Protein AF-A0A2V2Z498-F1 (afdb_monomer)

Sequence (165 aa):
MQRAGYSRRTFANHFSCKEEAVAAAAVIFKGAPEEEELVAELSGTASMVDILHQLMRMQFTIEQIKTMRKLVRLSKQSPTLEPYILTIFHQFQKKAQYILNRCSRGRHSEMYTHLLAGAMYGAALPLLDSELNVQFPGDPDEGAPGVITFDQYLKDMFRYLSKGF

Radius of gyration: 17.74 Å; Cα contacts (8 Å, |Δi|>4): 116; chains: 1; bounding box: 46×32×46 Å

Structure (mmCIF, N/CA/C/O backbone):
data_AF-A0A2V2Z498-F1
#
_entry.id   AF-A0A2V2Z498-F1
#
loop_
_atom_site.group_PDB
_atom_site.id
_atom_site.type_symbol
_atom_site.label_atom_id
_atom_site.label_alt_id
_atom_site.label_comp_id
_atom_site.label_asym_id
_atom_site.label_entity_id
_atom_site.label_seq_id
_atom_site.pdbx_PDB_ins_code
_atom_site.Cartn_x
_atom_site.Cartn_y
_atom_site.Cartn_z
_atom_site.occupancy
_atom_site.B_iso_or_equiv
_atom_site.auth_seq_id
_atom_site.auth_comp_id
_atom_site.auth_asym_id
_atom_site.auth_atom_id
_atom_site.pdbx_PDB_model_num
ATOM 1 N N . MET A 1 1 ? -21.012 12.470 15.985 1.00 52.41 1 MET A N 1
ATOM 2 C CA . MET A 1 1 ? -21.348 13.254 14.772 1.00 52.41 1 MET A CA 1
ATOM 3 C C . MET A 1 1 ? -21.147 14.763 14.919 1.00 52.41 1 MET A C 1
ATOM 5 O O . MET A 1 1 ? -20.946 15.403 13.902 1.00 52.41 1 MET A O 1
ATOM 9 N N . GLN A 1 2 ? -21.096 15.337 16.131 1.00 50.84 2 GLN A N 1
ATOM 10 C CA . GLN A 1 2 ? -20.854 16.783 16.302 1.00 50.84 2 GLN A CA 1
ATOM 11 C C . GLN A 1 2 ? -19.516 17.290 15.730 1.00 50.84 2 GLN A C 1
ATOM 13 O O . GLN A 1 2 ? -19.449 18.431 15.301 1.00 50.84 2 GLN A O 1
ATOM 18 N N . ARG A 1 3 ? -18.472 16.451 15.641 1.00 62.12 3 ARG A N 1
ATOM 19 C CA . ARG A 1 3 ? -17.164 16.856 15.090 1.00 62.12 3 ARG A CA 1
ATOM 20 C C . ARG A 1 3 ? -17.143 17.127 13.580 1.00 62.12 3 ARG A C 1
ATOM 22 O O . ARG A 1 3 ? -16.289 17.879 13.140 1.00 62.12 3 ARG A O 1
ATOM 29 N N . ALA A 1 4 ? -18.036 16.512 12.804 1.00 66.69 4 ALA A N 1
ATOM 30 C CA . ALA A 1 4 ? -18.048 16.656 11.345 1.00 66.69 4 ALA A CA 1
ATOM 31 C C . ALA A 1 4 ? -19.081 17.683 10.845 1.00 66.69 4 ALA A C 1
ATOM 33 O O . ALA A 1 4 ? -19.093 17.985 9.663 1.00 66.69 4 ALA A O 1
ATOM 34 N N . GLY A 1 5 ? -19.964 18.197 11.711 1.00 76.06 5 GLY A N 1
ATOM 35 C CA . GLY A 1 5 ? -20.963 19.214 11.346 1.00 76.06 5 GLY A CA 1
ATOM 36 C C . GLY A 1 5 ? -22.135 18.737 10.471 1.00 76.06 5 GLY A C 1
ATOM 37 O O . GLY A 1 5 ? -23.043 19.520 10.216 1.00 76.06 5 GLY A O 1
ATOM 38 N N . TYR A 1 6 ? -22.166 17.469 10.045 1.00 78.81 6 TYR A N 1
ATOM 39 C CA . TYR A 1 6 ? -23.215 16.930 9.168 1.00 78.81 6 TYR A CA 1
ATOM 40 C C . TYR A 1 6 ? -24.239 16.046 9.896 1.00 78.81 6 TYR A C 1
ATOM 42 O O . TYR A 1 6 ? -23.976 15.473 10.959 1.00 78.81 6 TYR A O 1
ATOM 50 N N . SER A 1 7 ? -25.427 15.919 9.295 1.00 83.94 7 SER A N 1
ATOM 51 C CA . SER A 1 7 ? -26.527 15.099 9.815 1.00 83.94 7 SER A CA 1
ATOM 52 C C . SER A 1 7 ? -26.260 13.591 9.673 1.00 83.94 7 SER A C 1
ATOM 54 O O . SER A 1 7 ? -25.510 13.158 8.795 1.00 83.94 7 SER A O 1
ATOM 56 N N . ARG A 1 8 ? -26.953 12.764 10.475 1.00 80.31 8 ARG A N 1
ATOM 57 C CA . ARG A 1 8 ? -26.935 11.292 10.318 1.00 80.31 8 ARG A CA 1
ATOM 58 C C . ARG A 1 8 ? -27.359 10.851 8.915 1.00 80.31 8 ARG A C 1
ATOM 60 O O . ARG A 1 8 ? -26.796 9.901 8.386 1.00 80.31 8 ARG A O 1
ATOM 67 N N . ARG A 1 9 ? -28.319 11.562 8.312 1.00 85.38 9 ARG A N 1
ATOM 68 C CA . ARG A 1 9 ? -28.806 11.294 6.954 1.00 85.38 9 ARG A CA 1
ATOM 69 C C . ARG A 1 9 ? -27.724 11.557 5.910 1.00 85.38 9 ARG A C 1
ATOM 71 O O . ARG A 1 9 ? -27.547 10.750 5.014 1.00 85.38 9 ARG A O 1
ATOM 78 N N . THR A 1 10 ? -26.968 12.642 6.062 1.00 84.94 10 THR A N 1
ATOM 79 C CA . THR A 1 10 ? -25.837 12.950 5.178 1.00 84.94 10 THR A CA 1
ATOM 80 C C . THR A 1 10 ? -24.791 11.841 5.236 1.00 84.94 10 THR A C 1
ATOM 82 O O . THR A 1 10 ? -24.368 11.363 4.196 1.00 84.94 10 THR A O 1
ATOM 85 N N . PHE A 1 11 ? -24.430 11.366 6.432 1.00 86.12 11 PHE A N 1
ATOM 86 C CA . PHE A 1 11 ? -23.502 10.240 6.576 1.00 86.12 11 PHE A CA 1
ATOM 87 C C . PHE A 1 11 ? -24.011 8.971 5.871 1.00 86.12 11 PHE A C 1
ATOM 89 O O . PHE A 1 11 ? -23.275 8.377 5.092 1.00 86.12 11 PHE A O 1
ATOM 96 N N . ALA A 1 12 ? -25.277 8.601 6.090 1.00 85.75 12 ALA A N 1
ATOM 97 C CA . ALA A 1 12 ? -25.883 7.409 5.490 1.00 85.75 12 ALA A CA 1
ATOM 98 C C . ALA A 1 12 ? -26.058 7.495 3.960 1.00 85.75 12 ALA A C 1
ATOM 100 O O . ALA A 1 12 ? -26.171 6.469 3.302 1.00 85.75 12 ALA A O 1
ATOM 101 N N . ASN A 1 13 ? -26.066 8.702 3.385 1.00 88.69 13 ASN A N 1
ATOM 102 C CA . ASN A 1 13 ? -26.057 8.885 1.931 1.00 88.69 13 ASN A CA 1
ATOM 103 C C . ASN A 1 13 ? -24.678 8.609 1.307 1.00 88.69 13 ASN A C 1
ATOM 105 O O . ASN A 1 13 ? -24.604 8.366 0.107 1.00 88.69 13 ASN A O 1
ATOM 109 N N . HIS A 1 14 ? -23.599 8.707 2.091 1.00 84.38 14 HIS A N 1
ATOM 110 C CA . HIS A 1 14 ? -22.226 8.500 1.619 1.00 84.38 14 HIS A CA 1
ATOM 111 C C . HIS A 1 14 ? -21.666 7.129 1.993 1.00 84.38 14 HIS A C 1
ATOM 113 O O . HIS A 1 14 ? -20.821 6.616 1.270 1.00 84.38 14 HIS A O 1
ATOM 119 N N . PHE A 1 15 ? -22.116 6.552 3.108 1.00 87.88 15 PHE A N 1
ATOM 120 C CA . PHE A 1 15 ? -21.627 5.277 3.616 1.00 87.88 15 PHE A CA 1
ATOM 121 C C . PHE A 1 15 ? -22.790 4.394 4.050 1.00 87.88 15 PHE A C 1
ATOM 123 O O . PHE A 1 15 ? -23.645 4.805 4.838 1.00 87.88 15 PHE A O 1
ATOM 130 N N . SER A 1 16 ? -22.771 3.154 3.581 1.00 86.44 16 SER A N 1
ATOM 131 C CA . SER A 1 16 ? -23.765 2.126 3.888 1.00 86.44 16 SER A CA 1
ATOM 132 C C . SER A 1 16 ? -23.640 1.641 5.333 1.00 86.44 16 SER A C 1
ATOM 134 O O . SER A 1 16 ? -24.627 1.251 5.956 1.00 86.44 16 SER A O 1
ATOM 136 N N . CYS A 1 17 ? -22.427 1.673 5.891 1.00 88.25 17 CYS A N 1
ATOM 137 C CA . CYS A 1 17 ? -22.146 1.283 7.269 1.00 88.25 17 CYS A CA 1
ATOM 138 C C . CYS A 1 17 ? -20.936 2.034 7.852 1.00 88.25 17 CYS A C 1
ATOM 140 O O . CYS A 1 17 ? -20.241 2.796 7.175 1.00 88.25 17 CYS A O 1
ATOM 142 N N . LYS A 1 18 ? -20.680 1.829 9.149 1.00 87.69 18 LYS A N 1
ATOM 143 C CA . LYS A 1 18 ? -19.538 2.446 9.842 1.00 87.69 18 LYS A CA 1
ATOM 144 C C . LYS A 1 18 ? -18.206 1.847 9.382 1.00 87.69 18 LYS A C 1
ATOM 146 O O . LYS A 1 18 ? -17.217 2.567 9.345 1.00 87.69 18 LYS A O 1
ATOM 151 N N . GLU A 1 19 ? -18.184 0.562 9.037 1.00 89.44 19 GLU A N 1
ATOM 152 C CA . GLU A 1 19 ? -17.000 -0.159 8.571 1.00 89.44 19 GLU A CA 1
ATOM 153 C C . GLU A 1 19 ? -16.502 0.432 7.250 1.00 89.44 19 GLU A C 1
ATOM 155 O O . GLU A 1 19 ? -15.320 0.747 7.128 1.00 89.44 19 GLU A O 1
ATOM 160 N N . GLU A 1 20 ? -17.419 0.699 6.318 1.00 87.25 20 GLU A N 1
ATOM 161 C CA . GLU A 1 20 ? -17.129 1.375 5.054 1.00 87.25 20 GLU A CA 1
ATOM 162 C C . GLU A 1 20 ? -16.546 2.772 5.284 1.00 87.25 20 GLU A C 1
ATOM 164 O O . GLU A 1 20 ? -15.533 3.125 4.688 1.00 87.25 20 GLU A O 1
ATOM 169 N N . ALA A 1 21 ? -17.126 3.551 6.201 1.00 87.50 21 ALA A N 1
ATOM 170 C CA . ALA A 1 21 ? -16.622 4.886 6.519 1.00 87.50 21 ALA A CA 1
ATOM 171 C C . ALA A 1 21 ? -15.224 4.860 7.159 1.00 87.50 21 ALA A C 1
ATOM 173 O O . ALA A 1 21 ? -14.381 5.701 6.847 1.00 87.50 21 ALA A O 1
ATOM 174 N N . VAL A 1 22 ? -14.969 3.900 8.055 1.00 86.50 22 VAL A N 1
ATOM 175 C CA . VAL A 1 22 ? -13.658 3.707 8.696 1.00 86.50 22 VAL A CA 1
ATOM 176 C C . VAL A 1 22 ? -12.608 3.313 7.660 1.00 86.50 22 VAL A C 1
ATOM 178 O O . VAL A 1 22 ? -11.512 3.871 7.656 1.00 86.50 22 VAL A O 1
ATOM 181 N N . ALA A 1 23 ? -12.954 2.394 6.762 1.00 84.19 23 ALA A N 1
ATOM 182 C CA . ALA A 1 23 ? -12.083 1.952 5.686 1.00 84.19 23 ALA A CA 1
ATOM 183 C C . ALA A 1 23 ? -11.811 3.095 4.687 1.00 84.19 23 ALA A C 1
ATOM 185 O O . ALA A 1 23 ? -10.660 3.388 4.377 1.00 84.19 23 ALA A O 1
ATOM 186 N N . ALA A 1 24 ? -12.842 3.822 4.253 1.00 81.44 24 ALA A N 1
ATOM 187 C CA . ALA A 1 24 ? -12.700 4.949 3.334 1.00 81.44 24 ALA A CA 1
ATOM 188 C C . ALA A 1 24 ? -11.828 6.072 3.914 1.00 81.44 24 ALA A C 1
ATOM 190 O O . ALA A 1 24 ? -10.998 6.640 3.205 1.00 81.44 24 ALA A O 1
ATOM 191 N N . ALA A 1 25 ? -11.946 6.357 5.215 1.00 76.69 25 ALA A N 1
ATOM 192 C CA . ALA A 1 25 ? -11.099 7.344 5.881 1.00 76.69 25 ALA A CA 1
ATOM 193 C C . ALA A 1 25 ? -9.602 7.008 5.777 1.00 76.69 25 ALA A C 1
ATOM 195 O O . ALA A 1 25 ? -8.791 7.925 5.754 1.00 76.69 25 ALA A O 1
ATOM 196 N N . ALA A 1 26 ? -9.235 5.729 5.664 1.00 70.06 26 ALA A N 1
ATOM 197 C CA . ALA A 1 26 ? -7.858 5.281 5.452 1.00 70.06 26 ALA A CA 1
ATOM 198 C C . ALA A 1 26 ? -7.286 5.677 4.091 1.00 70.06 26 ALA A C 1
AT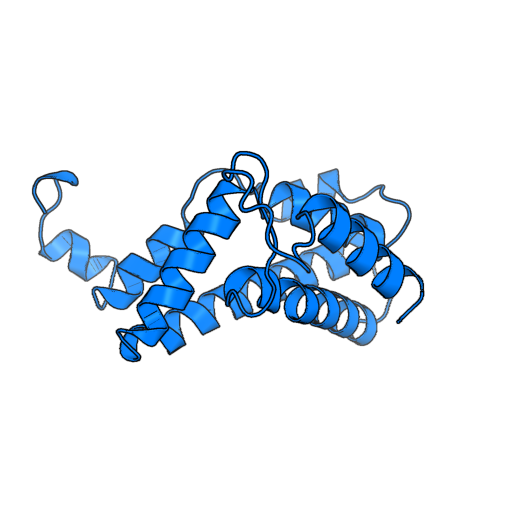OM 200 O O . ALA A 1 26 ? -6.099 5.967 3.971 1.00 70.06 26 ALA A O 1
ATOM 201 N N . VAL A 1 27 ? -8.141 5.641 3.068 1.00 68.00 27 VAL A N 1
ATOM 202 C CA . VAL A 1 27 ? -7.783 5.855 1.661 1.00 68.00 27 VAL A CA 1
ATOM 203 C C . VAL A 1 27 ? -7.823 7.336 1.306 1.00 68.00 27 VAL A C 1
ATOM 205 O O . VAL A 1 27 ? -7.014 7.809 0.517 1.00 68.00 27 VAL A O 1
ATOM 208 N N . ILE A 1 28 ? -8.738 8.087 1.924 1.00 60.22 28 ILE A N 1
ATOM 209 C CA . ILE A 1 28 ? -8.990 9.509 1.643 1.00 60.22 28 ILE A CA 1
ATOM 210 C C . ILE A 1 28 ? -7.883 10.429 2.209 1.00 60.22 28 ILE A C 1
ATOM 212 O O . ILE A 1 28 ? -7.923 11.646 2.014 1.00 60.22 28 ILE A O 1
ATOM 216 N N . PHE A 1 29 ? -6.843 9.901 2.869 1.00 51.06 29 PHE A N 1
ATOM 217 C CA . PHE A 1 29 ? -5.731 10.722 3.362 1.00 51.06 29 PHE A CA 1
ATOM 218 C C . PHE A 1 29 ? -4.875 11.310 2.221 1.00 51.06 29 PHE A C 1
ATOM 220 O O . PHE A 1 29 ? -3.914 10.710 1.748 1.00 51.06 29 PHE A O 1
ATOM 227 N N . LYS A 1 30 ? -5.299 12.521 1.823 1.00 43.06 30 LYS A N 1
ATOM 228 C CA . LYS A 1 30 ? -4.642 13.628 1.109 1.00 43.06 30 LYS A CA 1
ATOM 229 C C . LYS A 1 30 ? -3.259 13.341 0.515 1.00 43.06 30 LYS A C 1
ATOM 231 O O . LYS A 1 30 ? -2.277 13.263 1.246 1.00 43.06 30 LYS A O 1
ATOM 236 N N . GLY A 1 31 ? -3.184 13.412 -0.815 1.00 50.81 31 GLY A N 1
ATOM 237 C CA . GLY A 1 31 ? -1.958 13.814 -1.513 1.00 50.81 31 GLY A CA 1
ATOM 238 C C . GLY A 1 31 ? -1.466 12.879 -2.608 1.00 50.81 31 GLY A C 1
ATOM 239 O O . GLY A 1 31 ? -0.472 13.210 -3.239 1.00 50.81 31 GLY A O 1
ATOM 240 N N . ALA A 1 32 ? -2.125 11.743 -2.857 1.00 57.31 32 ALA A N 1
ATOM 241 C CA . ALA A 1 32 ? -1.778 10.938 -4.023 1.00 57.31 32 ALA A CA 1
ATOM 242 C C . ALA A 1 32 ? -2.170 11.721 -5.294 1.00 57.31 32 ALA A C 1
ATOM 244 O O . ALA A 1 32 ? -3.353 12.054 -5.419 1.00 57.31 32 ALA A O 1
ATOM 245 N N . PRO A 1 33 ? -1.224 12.009 -6.206 1.00 63.81 33 PRO A N 1
ATOM 246 C CA . PRO A 1 33 ? -1.532 12.662 -7.471 1.00 63.81 33 PRO A CA 1
ATOM 247 C C . PRO A 1 33 ? -2.554 11.841 -8.266 1.00 63.81 33 PRO A C 1
ATOM 249 O O . PRO A 1 33 ? -2.717 10.624 -8.049 1.00 63.81 33 PRO A O 1
ATOM 252 N N . GLU A 1 34 ? -3.257 12.509 -9.179 1.00 77.88 34 GLU A N 1
ATOM 253 C CA . GLU A 1 34 ? -4.130 11.823 -10.132 1.00 77.88 34 GLU A CA 1
ATOM 254 C C . GLU A 1 34 ? -3.321 10.798 -10.943 1.00 77.88 34 GLU A C 1
A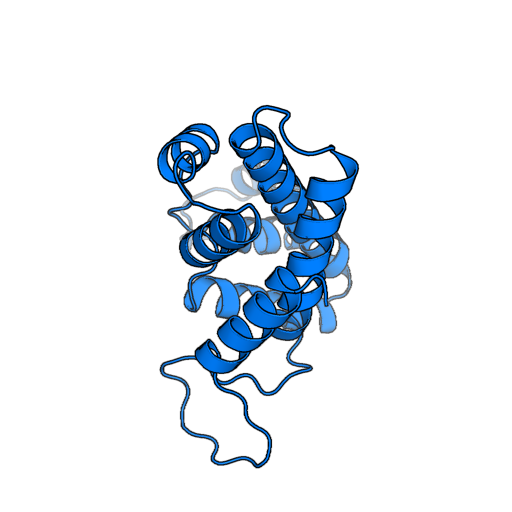TOM 256 O O . GLU A 1 34 ? -2.094 10.876 -11.052 1.00 77.88 34 GLU A O 1
ATOM 261 N N . GLU A 1 35 ? -3.989 9.775 -11.475 1.00 77.38 35 GLU A N 1
ATOM 262 C CA . GLU A 1 35 ? -3.303 8.676 -12.163 1.00 77.38 35 GLU A CA 1
ATOM 263 C C . GLU A 1 35 ? -2.488 9.169 -13.360 1.00 77.38 35 GLU A C 1
ATOM 265 O O . GLU A 1 35 ? -1.369 8.712 -13.583 1.00 77.38 35 GLU A O 1
ATOM 270 N N . GLU A 1 36 ? -3.014 10.142 -14.094 1.00 81.19 36 GLU A N 1
ATOM 271 C CA . GLU A 1 36 ? -2.353 10.785 -15.222 1.00 81.19 36 GLU A CA 1
ATOM 272 C C . GLU A 1 36 ? -1.111 11.582 -14.800 1.00 81.19 36 GLU A C 1
ATOM 274 O O . GLU A 1 36 ? -0.096 11.533 -15.497 1.00 81.19 36 GLU A O 1
ATOM 279 N N . GLU A 1 37 ? -1.164 12.268 -13.656 1.00 83.31 37 GLU A N 1
ATOM 280 C CA . GLU A 1 37 ? -0.031 13.015 -13.096 1.00 83.31 37 GLU A CA 1
ATOM 281 C C . GLU A 1 37 ? 1.080 12.056 -12.649 1.00 83.31 37 GLU A C 1
ATOM 283 O O . GLU A 1 37 ? 2.239 12.232 -13.024 1.00 83.31 37 GLU A O 1
ATOM 288 N N . LEU A 1 38 ? 0.710 10.963 -11.971 1.00 82.56 38 LEU A N 1
ATOM 289 C CA . LEU A 1 38 ? 1.632 9.882 -11.616 1.00 82.56 38 LEU A CA 1
ATOM 290 C C . LEU A 1 38 ? 2.289 9.269 -12.855 1.00 82.56 38 LEU A C 1
ATOM 292 O O . LEU A 1 38 ? 3.499 9.059 -12.883 1.00 82.56 38 LEU A O 1
ATOM 296 N N . VAL A 1 39 ? 1.510 8.982 -13.900 1.00 84.56 39 VAL A N 1
ATOM 297 C CA . VAL A 1 39 ? 2.055 8.434 -15.147 1.00 84.56 39 VAL A CA 1
ATOM 298 C C . VAL A 1 39 ? 3.012 9.424 -15.801 1.00 84.56 39 VAL A C 1
ATOM 300 O O . VAL A 1 39 ? 4.037 8.989 -16.322 1.00 84.56 39 VAL A O 1
ATOM 303 N N . ALA A 1 40 ? 2.714 10.724 -15.790 1.00 85.62 40 ALA A N 1
ATOM 304 C CA . ALA A 1 40 ? 3.593 11.745 -16.350 1.00 85.62 40 ALA A CA 1
ATOM 305 C C . ALA A 1 40 ? 4.923 11.839 -15.585 1.00 85.62 40 ALA A C 1
ATOM 307 O O . ALA A 1 40 ? 5.977 11.836 -16.218 1.00 85.62 40 ALA A O 1
ATOM 308 N N . GLU A 1 41 ? 4.880 11.844 -14.250 1.00 84.81 41 GLU A N 1
ATOM 309 C CA . GLU A 1 41 ? 6.068 11.923 -13.390 1.00 84.81 41 GLU A CA 1
ATOM 310 C C . GLU A 1 41 ? 6.956 10.674 -13.500 1.00 84.81 41 GLU A C 1
ATOM 312 O O . GLU A 1 41 ? 8.180 10.770 -13.568 1.00 84.81 41 GLU A O 1
ATOM 317 N N . LEU A 1 42 ? 6.342 9.491 -13.588 1.00 85.62 42 LEU A N 1
ATOM 318 C CA . LEU A 1 42 ? 7.044 8.204 -13.650 1.00 85.62 42 LEU A CA 1
ATOM 319 C C . LEU A 1 42 ? 7.474 7.822 -15.078 1.00 85.62 42 LEU A C 1
ATOM 321 O O . LEU A 1 42 ? 8.278 6.906 -15.278 1.00 85.62 42 LEU A O 1
ATOM 325 N N . SER A 1 43 ? 6.945 8.505 -16.101 1.00 77.00 43 SER A N 1
ATOM 326 C CA . SER A 1 43 ? 7.317 8.309 -17.507 1.00 77.00 43 SER A CA 1
ATOM 327 C C . SER A 1 43 ? 8.704 8.892 -17.792 1.00 77.00 43 SER A C 1
ATOM 329 O O . SER A 1 43 ? 8.850 9.936 -18.417 1.00 77.00 43 SER A O 1
ATOM 331 N N . GLY A 1 44 ? 9.741 8.184 -17.363 1.00 73.75 44 GLY A N 1
ATOM 332 C CA . GLY A 1 44 ? 11.141 8.585 -17.525 1.00 73.75 44 GLY A CA 1
ATOM 333 C C . GLY A 1 44 ? 12.106 7.727 -16.710 1.00 73.75 44 GLY A C 1
ATOM 334 O O . GLY A 1 44 ? 13.309 7.732 -16.965 1.00 73.75 44 GLY A O 1
ATOM 335 N N . THR A 1 45 ? 11.582 6.951 -15.765 1.00 77.12 45 THR A N 1
ATOM 336 C CA . THR A 1 45 ? 12.360 6.065 -14.905 1.00 77.12 45 THR A CA 1
ATOM 337 C C . THR A 1 45 ? 12.871 4.833 -15.672 1.00 77.12 45 THR A C 1
ATOM 339 O O . THR A 1 45 ? 12.206 4.318 -16.575 1.00 77.12 45 THR A O 1
ATOM 342 N N . ALA A 1 46 ? 14.081 4.371 -15.337 1.00 76.06 46 ALA A N 1
ATOM 343 C CA . ALA A 1 46 ? 14.845 3.418 -16.145 1.00 76.06 46 ALA A CA 1
ATOM 344 C C . ALA A 1 46 ? 14.259 1.989 -16.191 1.00 76.06 46 ALA A C 1
ATOM 346 O O . ALA A 1 46 ? 14.385 1.326 -17.222 1.00 76.06 46 ALA A O 1
ATOM 347 N N . SER A 1 47 ? 13.593 1.512 -15.129 1.00 88.38 47 SER A N 1
ATOM 348 C CA . SER A 1 47 ? 12.981 0.171 -15.080 1.00 88.38 47 SER A CA 1
ATOM 349 C C . SER A 1 47 ? 11.578 0.146 -14.452 1.00 88.38 47 SER A C 1
ATOM 351 O O . SER A 1 47 ? 11.190 1.042 -13.705 1.00 88.38 47 SER A O 1
ATOM 353 N N . MET A 1 48 ? 10.811 -0.921 -14.716 1.00 88.44 48 MET A N 1
ATOM 354 C CA . MET A 1 48 ? 9.488 -1.152 -14.103 1.00 88.44 48 MET A CA 1
ATOM 355 C C . MET A 1 48 ? 9.562 -1.288 -12.576 1.00 88.44 48 MET A C 1
ATOM 357 O O . MET A 1 48 ? 8.639 -0.895 -11.864 1.00 88.44 48 MET A O 1
ATOM 361 N N . VAL A 1 49 ? 10.683 -1.805 -12.070 1.00 89.25 49 VAL A N 1
ATOM 362 C CA . VAL A 1 49 ? 10.953 -1.915 -10.634 1.00 89.25 49 VAL A CA 1
ATOM 363 C C . VAL A 1 49 ? 11.211 -0.534 -10.031 1.00 89.25 49 VAL A C 1
ATOM 365 O O . VAL A 1 49 ? 10.698 -0.240 -8.953 1.00 89.25 49 VAL A O 1
ATOM 368 N N . ASP A 1 50 ? 11.920 0.343 -10.745 1.00 88.62 50 ASP A N 1
ATOM 369 C CA . ASP A 1 50 ? 12.137 1.722 -10.297 1.00 88.62 50 ASP A CA 1
ATOM 370 C C . ASP A 1 50 ? 10.832 2.528 -10.280 1.00 88.62 50 ASP A C 1
ATOM 372 O O . ASP A 1 50 ? 10.606 3.304 -9.351 1.00 88.62 50 ASP A O 1
ATOM 376 N N . ILE A 1 51 ? 9.946 2.309 -11.261 1.00 89.31 51 ILE A N 1
ATOM 377 C CA . ILE A 1 51 ? 8.601 2.907 -11.278 1.00 89.31 51 ILE A CA 1
ATOM 378 C C . ILE A 1 51 ? 7.820 2.478 -10.034 1.00 89.31 51 ILE A C 1
ATOM 380 O O . ILE A 1 51 ? 7.242 3.324 -9.359 1.00 89.31 51 ILE A O 1
ATOM 384 N N . LEU A 1 52 ? 7.832 1.186 -9.683 1.00 88.00 52 LEU A N 1
ATOM 385 C CA . LEU A 1 52 ? 7.191 0.710 -8.453 1.00 88.00 52 LEU A CA 1
ATOM 386 C C . LEU A 1 52 ? 7.818 1.294 -7.191 1.00 88.00 52 LEU A C 1
ATOM 388 O O . LEU A 1 52 ? 7.099 1.627 -6.251 1.00 88.00 52 LEU A O 1
ATOM 392 N N . HIS A 1 53 ? 9.142 1.417 -7.161 1.00 87.38 53 HIS A N 1
ATOM 393 C CA . HIS A 1 53 ? 9.847 1.992 -6.024 1.00 87.38 53 HIS A CA 1
ATOM 394 C C . HIS A 1 53 ? 9.438 3.447 -5.799 1.00 87.38 53 HIS A C 1
ATOM 396 O O . HIS A 1 53 ? 9.104 3.829 -4.677 1.00 87.38 53 HIS A O 1
ATOM 402 N N . GLN A 1 54 ? 9.398 4.245 -6.866 1.00 86.56 54 GLN A N 1
ATOM 403 C CA . GLN A 1 54 ? 8.922 5.624 -6.805 1.00 86.56 54 GLN A CA 1
ATOM 404 C C . GLN A 1 54 ? 7.437 5.694 -6.443 1.00 86.56 54 GLN A C 1
ATOM 406 O O . GLN A 1 54 ? 7.082 6.412 -5.511 1.00 86.56 54 GLN A O 1
ATOM 411 N N . LEU A 1 55 ? 6.586 4.887 -7.084 1.00 84.12 55 LEU A N 1
ATOM 412 C CA . LEU A 1 55 ? 5.153 4.839 -6.799 1.00 84.12 55 LEU A CA 1
ATOM 413 C C . LEU A 1 55 ? 4.880 4.535 -5.323 1.00 84.12 55 LEU A C 1
ATOM 415 O O . LEU A 1 55 ? 4.063 5.198 -4.687 1.00 84.12 55 LEU A O 1
ATOM 419 N N . MET A 1 56 ? 5.595 3.563 -4.761 1.00 82.62 56 MET A N 1
ATOM 420 C CA . MET A 1 56 ? 5.468 3.210 -3.356 1.00 82.62 56 MET A CA 1
ATOM 421 C C . MET A 1 56 ? 5.931 4.358 -2.450 1.00 82.62 56 MET A C 1
ATOM 423 O O . MET A 1 56 ? 5.238 4.681 -1.491 1.00 82.62 56 MET A O 1
ATOM 427 N N . ARG A 1 57 ? 7.045 5.032 -2.763 1.00 81.12 57 ARG A N 1
ATOM 428 C CA . ARG A 1 57 ? 7.501 6.202 -1.990 1.00 81.12 57 ARG A CA 1
ATOM 429 C C . ARG A 1 57 ? 6.510 7.368 -2.027 1.00 81.12 57 ARG A C 1
ATOM 431 O O . ARG A 1 57 ? 6.406 8.088 -1.040 1.00 81.12 57 ARG A O 1
ATOM 438 N N . MET A 1 58 ? 5.796 7.548 -3.137 1.00 78.44 58 MET A N 1
ATOM 439 C CA . MET A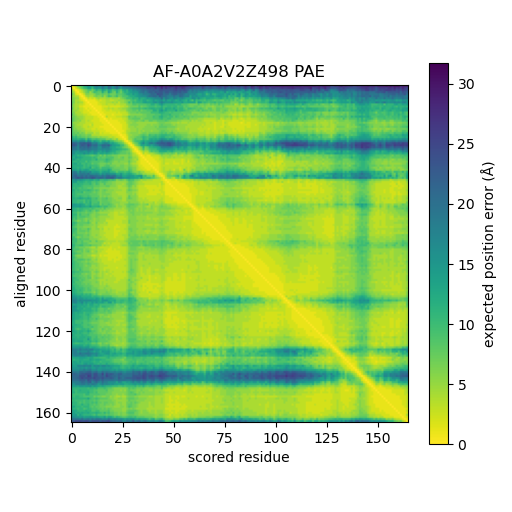 1 58 ? 4.784 8.597 -3.291 1.00 78.44 58 MET A CA 1
ATOM 440 C C . MET A 1 58 ? 3.468 8.255 -2.580 1.00 78.44 58 MET A C 1
ATOM 442 O O . MET A 1 58 ? 2.827 9.140 -2.023 1.00 78.44 58 MET A O 1
ATOM 446 N N . GLN A 1 59 ? 3.052 6.983 -2.599 1.00 74.50 59 GLN A N 1
ATOM 447 C CA . GLN A 1 59 ? 1.747 6.551 -2.075 1.00 74.50 59 GLN A CA 1
ATOM 448 C C . GLN A 1 59 ? 1.770 6.033 -0.633 1.00 74.50 59 GLN A C 1
ATOM 450 O O . GLN A 1 59 ? 0.716 5.978 -0.004 1.00 74.50 59 GLN A O 1
ATOM 455 N N . PHE A 1 60 ? 2.934 5.633 -0.117 1.00 76.81 60 PHE A N 1
ATOM 456 C CA . PHE A 1 60 ? 3.078 5.017 1.201 1.00 76.81 60 PHE A CA 1
ATOM 457 C C . PHE A 1 60 ? 4.075 5.786 2.065 1.00 76.81 60 PHE A C 1
ATOM 459 O O . PHE A 1 60 ? 5.179 5.333 2.366 1.00 76.81 60 PHE A O 1
ATOM 466 N N . THR A 1 61 ? 3.652 6.964 2.514 1.00 80.50 61 THR A N 1
ATOM 467 C CA . THR A 1 61 ? 4.313 7.662 3.619 1.00 80.50 61 THR A CA 1
ATOM 468 C C . THR A 1 61 ? 4.245 6.823 4.899 1.00 80.50 61 THR A C 1
ATOM 470 O O . THR A 1 61 ? 3.340 6.006 5.091 1.00 80.50 61 THR A O 1
ATOM 473 N N . ILE A 1 62 ? 5.176 7.062 5.824 1.00 81.31 62 ILE A N 1
ATOM 474 C CA . ILE A 1 62 ? 5.218 6.372 7.124 1.00 81.31 62 ILE A CA 1
ATOM 475 C C . ILE A 1 62 ? 3.875 6.493 7.864 1.00 81.31 62 ILE A C 1
ATOM 477 O O . ILE A 1 62 ? 3.382 5.508 8.410 1.00 81.31 62 ILE A O 1
ATOM 481 N N . GLU A 1 63 ? 3.237 7.666 7.830 1.00 81.00 63 GLU A N 1
ATOM 482 C CA . GLU A 1 63 ? 1.940 7.894 8.481 1.00 81.00 63 GLU A CA 1
ATOM 483 C C . GLU A 1 63 ? 0.794 7.107 7.830 1.00 81.00 63 GLU A C 1
ATOM 485 O O . GLU A 1 63 ? -0.076 6.577 8.531 1.00 81.00 63 GLU A O 1
ATOM 490 N N . GLN A 1 64 ? 0.806 6.967 6.501 1.00 80.56 64 GLN A N 1
ATOM 491 C CA . GLN A 1 64 ? -0.159 6.126 5.786 1.00 80.56 64 GLN A CA 1
ATOM 492 C C . GLN A 1 64 ? 0.027 4.650 6.152 1.00 80.56 64 GLN A C 1
ATOM 494 O O . GLN A 1 64 ? -0.951 3.973 6.469 1.00 80.56 64 GLN A O 1
ATOM 499 N N . ILE A 1 65 ? 1.272 4.166 6.208 1.00 82.56 65 ILE A N 1
ATOM 500 C CA . ILE A 1 65 ? 1.572 2.787 6.617 1.00 82.56 65 ILE A CA 1
ATOM 501 C C . ILE A 1 65 ? 1.131 2.543 8.067 1.00 82.56 65 ILE A C 1
ATOM 503 O O . ILE A 1 65 ? 0.443 1.561 8.349 1.00 82.56 65 ILE A O 1
ATOM 507 N N . LYS A 1 66 ? 1.441 3.461 8.992 1.00 82.69 66 LYS A N 1
ATOM 508 C CA . LYS A 1 66 ? 1.003 3.387 10.399 1.00 82.69 66 LYS A CA 1
ATOM 509 C C . LYS A 1 66 ? -0.522 3.385 10.532 1.00 82.69 66 LYS A C 1
ATOM 511 O O . LYS A 1 66 ? -1.067 2.676 11.380 1.00 82.69 66 LYS A O 1
ATOM 516 N N . THR A 1 67 ? -1.225 4.154 9.705 1.00 84.44 67 THR A N 1
ATOM 517 C CA . THR A 1 67 ? -2.695 4.176 9.678 1.00 84.44 67 THR A CA 1
ATOM 518 C C . THR A 1 67 ? -3.260 2.858 9.156 1.00 84.44 67 THR A C 1
ATOM 520 O O . THR A 1 67 ? -4.159 2.289 9.777 1.00 84.44 67 THR A O 1
ATOM 523 N N . MET A 1 68 ? -2.685 2.318 8.082 1.00 85.12 68 MET A N 1
ATOM 524 C CA . MET A 1 68 ? -3.087 1.032 7.519 1.00 85.12 68 MET A CA 1
ATOM 525 C C . MET A 1 68 ? -2.851 -0.122 8.506 1.00 85.12 68 MET A C 1
ATOM 527 O O . MET A 1 68 ? -3.749 -0.932 8.718 1.00 85.12 68 MET A O 1
ATOM 531 N N . ARG A 1 69 ? -1.715 -0.131 9.221 1.00 86.12 69 ARG A N 1
ATOM 532 C CA . ARG A 1 69 ? -1.451 -1.066 10.334 1.00 86.12 69 ARG A CA 1
ATOM 533 C C . ARG A 1 69 ? -2.547 -1.039 11.396 1.00 86.12 69 ARG A C 1
ATOM 535 O O . ARG A 1 69 ? -3.016 -2.082 11.844 1.00 86.12 69 ARG A O 1
ATOM 542 N N . LYS A 1 70 ? -2.972 0.159 11.816 1.00 86.06 70 LYS A N 1
ATOM 543 C CA . LYS A 1 70 ? -4.045 0.310 12.814 1.00 86.06 70 LYS A CA 1
ATOM 544 C C . LYS A 1 70 ? -5.358 -0.292 12.320 1.00 86.06 70 LYS A C 1
ATOM 546 O O . LYS A 1 70 ? -6.075 -0.886 13.119 1.00 86.06 70 LYS A O 1
ATOM 551 N N . LEU A 1 71 ? -5.659 -0.164 11.030 1.00 87.25 71 LEU A N 1
ATOM 552 C CA . LEU A 1 71 ? -6.874 -0.720 10.435 1.00 87.25 71 LEU A CA 1
ATOM 553 C C . LEU A 1 71 ? -6.820 -2.235 10.316 1.00 87.25 71 LEU A C 1
ATOM 555 O O . LEU A 1 71 ? -7.781 -2.886 10.708 1.00 87.25 71 LEU A O 1
ATOM 559 N N . VAL A 1 72 ? -5.696 -2.792 9.864 1.00 87.81 72 VAL A N 1
ATOM 560 C CA . VAL A 1 72 ? -5.483 -4.247 9.834 1.00 87.81 72 VAL A CA 1
ATOM 561 C C . VAL A 1 72 ? -5.582 -4.830 11.248 1.00 87.81 72 VAL A C 1
ATOM 563 O O . VAL A 1 72 ? -6.269 -5.819 11.487 1.00 87.81 72 VAL A O 1
ATOM 566 N N . ARG A 1 73 ? -4.998 -4.162 12.249 1.00 88.25 73 ARG A N 1
ATOM 567 C CA . ARG A 1 73 ? -5.175 -4.558 13.652 1.00 88.25 73 ARG A CA 1
ATOM 568 C C . ARG A 1 73 ? -6.635 -4.458 14.110 1.00 88.25 73 ARG A C 1
ATOM 570 O O . ARG A 1 73 ? -7.086 -5.296 14.888 1.00 88.25 73 ARG A O 1
ATOM 577 N N . LEU A 1 74 ? -7.371 -3.444 13.657 1.00 89.25 74 LEU A N 1
ATOM 578 C CA . LEU A 1 74 ? -8.784 -3.271 13.989 1.00 89.25 74 LEU A CA 1
ATOM 579 C C . LEU A 1 74 ? -9.661 -4.350 13.340 1.00 89.25 74 LEU A C 1
ATOM 581 O O . LEU A 1 74 ? -10.591 -4.818 13.991 1.00 89.25 74 LEU A O 1
ATOM 585 N N . SER A 1 75 ? -9.367 -4.797 12.114 1.00 90.06 75 SER A N 1
ATOM 586 C CA . SER A 1 75 ? -10.126 -5.890 11.490 1.00 90.06 75 SER A CA 1
ATOM 587 C C . SER A 1 75 ? -9.922 -7.222 12.199 1.00 90.06 75 SER A C 1
ATOM 589 O O . SER A 1 75 ? -10.878 -7.980 12.314 1.00 90.06 75 SER A O 1
ATOM 591 N N . LYS A 1 76 ? -8.744 -7.467 12.792 1.00 87.94 76 LYS A N 1
ATOM 592 C CA . LYS A 1 76 ? -8.537 -8.624 13.684 1.00 87.94 76 LYS A CA 1
ATOM 593 C C . LYS A 1 76 ? -9.464 -8.601 14.908 1.00 87.94 76 LYS A C 1
ATOM 595 O O . LYS A 1 76 ? -9.811 -9.652 15.434 1.00 87.94 76 LYS A O 1
ATOM 600 N N . GLN A 1 77 ? -9.873 -7.416 15.368 1.00 90.31 77 GLN A N 1
ATOM 601 C CA . GLN A 1 77 ? -10.809 -7.247 16.491 1.00 90.31 77 GLN A CA 1
ATOM 602 C C . GLN A 1 77 ? -12.277 -7.182 16.043 1.00 90.31 77 GLN A C 1
ATOM 604 O O . GLN A 1 77 ? -13.173 -7.511 16.817 1.00 90.31 77 GLN A O 1
ATOM 609 N N . SER A 1 78 ? -12.528 -6.751 14.807 1.00 90.88 78 SER A N 1
ATOM 610 C CA . SER A 1 78 ? -13.853 -6.637 14.201 1.00 90.88 78 SER A CA 1
ATOM 611 C C . SER A 1 78 ? -13.818 -7.233 12.790 1.00 90.88 78 SER A C 1
ATOM 613 O O . SER A 1 78 ? -13.638 -6.480 11.828 1.00 90.88 78 SER A O 1
ATOM 615 N N . PRO A 1 79 ? -14.025 -8.557 12.638 1.00 89.81 79 PRO A N 1
ATOM 616 C CA . PRO A 1 79 ? -13.908 -9.251 11.348 1.00 89.81 79 PRO A CA 1
ATOM 617 C C . PRO A 1 79 ? -14.800 -8.678 10.238 1.00 89.81 79 PRO A C 1
ATOM 619 O O . PRO A 1 79 ? -14.485 -8.773 9.059 1.00 89.81 79 PRO A O 1
ATOM 622 N N . THR A 1 80 ? -15.887 -7.990 10.599 1.00 92.25 80 THR A N 1
ATOM 623 C CA . THR A 1 80 ? -16.747 -7.259 9.653 1.00 92.25 80 THR A CA 1
ATOM 624 C C . THR A 1 80 ? -16.018 -6.173 8.853 1.00 92.25 80 THR A C 1
ATOM 626 O O . THR A 1 80 ? -16.514 -5.764 7.806 1.00 92.25 80 THR A O 1
ATOM 629 N N . LEU A 1 81 ? -14.854 -5.704 9.314 1.00 90.19 81 LEU A N 1
ATOM 630 C CA . LEU A 1 81 ? -14.034 -4.699 8.635 1.00 90.19 81 LEU A CA 1
ATOM 631 C C . LEU A 1 81 ? -13.112 -5.309 7.562 1.00 90.19 81 LEU A C 1
ATOM 633 O O . LEU A 1 81 ? -12.705 -4.613 6.634 1.00 90.19 81 LEU A O 1
ATOM 637 N N . GLU A 1 82 ? -12.801 -6.602 7.666 1.00 90.44 82 GLU A N 1
ATOM 638 C CA . GLU A 1 82 ? -11.896 -7.322 6.765 1.00 90.44 82 GLU A CA 1
ATOM 639 C C . GLU A 1 82 ? -12.240 -7.173 5.270 1.00 90.44 82 GLU A C 1
ATOM 641 O O . GLU A 1 82 ? -11.353 -6.765 4.513 1.00 90.44 82 GLU A O 1
ATOM 646 N N . PRO A 1 83 ? -13.492 -7.381 4.805 1.00 90.81 83 PRO A N 1
ATOM 647 C CA . PRO A 1 83 ? -13.811 -7.240 3.381 1.00 90.81 83 PRO A CA 1
ATOM 648 C C . PRO A 1 83 ? -13.583 -5.817 2.849 1.00 90.81 83 PRO A C 1
ATOM 650 O O . PRO A 1 83 ? -13.208 -5.638 1.686 1.00 90.81 83 PRO A O 1
ATOM 653 N N . TYR A 1 84 ? -13.759 -4.795 3.689 1.00 89.69 84 TYR A N 1
ATOM 654 C CA . TYR A 1 84 ? -13.514 -3.406 3.303 1.00 89.69 84 TYR A CA 1
ATOM 655 C C . TYR A 1 84 ? -12.017 -3.124 3.159 1.00 89.69 84 TYR A C 1
ATOM 657 O O . TYR A 1 84 ? -11.603 -2.483 2.197 1.00 89.69 84 TYR A O 1
ATOM 665 N N . ILE A 1 85 ? -11.191 -3.658 4.060 1.00 86.50 85 ILE A N 1
ATOM 666 C CA . ILE A 1 85 ? -9.730 -3.545 3.969 1.00 86.50 85 ILE A CA 1
ATOM 667 C C . ILE A 1 85 ? -9.195 -4.287 2.738 1.00 86.50 85 ILE A C 1
ATOM 669 O O . ILE A 1 85 ? -8.386 -3.736 1.993 1.00 86.50 85 ILE A O 1
ATOM 673 N N . LEU A 1 86 ? -9.685 -5.500 2.467 1.00 86.81 86 LEU A N 1
ATOM 674 C CA . LEU A 1 86 ? -9.313 -6.250 1.263 1.00 86.81 86 LEU A CA 1
ATOM 675 C C . LEU A 1 86 ? -9.687 -5.494 -0.017 1.00 86.81 86 LEU A C 1
ATOM 677 O O . LEU A 1 86 ? -8.903 -5.453 -0.964 1.00 86.81 86 LEU A O 1
ATOM 681 N N . THR A 1 87 ? -10.851 -4.836 -0.030 1.00 87.25 87 THR A N 1
ATOM 682 C CA . THR A 1 87 ? -11.273 -3.988 -1.155 1.00 87.25 87 THR A CA 1
ATOM 683 C C . THR A 1 87 ? -10.290 -2.842 -1.390 1.00 87.25 87 THR A C 1
ATOM 685 O O . THR A 1 87 ? -9.933 -2.568 -2.535 1.00 87.25 87 THR A O 1
ATOM 688 N N . ILE A 1 88 ? -9.802 -2.209 -0.323 1.00 84.38 88 ILE A N 1
ATOM 689 C CA . ILE A 1 88 ? -8.805 -1.135 -0.405 1.00 84.38 88 ILE A CA 1
ATOM 690 C C . ILE A 1 88 ? -7.487 -1.650 -0.988 1.00 84.38 88 ILE A C 1
ATOM 692 O O . ILE A 1 88 ? -6.949 -1.046 -1.916 1.00 84.38 88 ILE A O 1
ATOM 696 N N . PHE A 1 89 ? -6.978 -2.781 -0.495 1.00 83.25 89 PHE A N 1
ATOM 697 C CA . PHE A 1 89 ? -5.747 -3.367 -1.030 1.00 83.25 89 PHE A CA 1
ATOM 698 C C . PHE A 1 89 ? -5.872 -3.735 -2.504 1.00 83.25 89 PHE A C 1
ATOM 700 O O . PHE A 1 89 ? -4.974 -3.440 -3.292 1.00 83.25 89 PHE A O 1
ATOM 707 N N . HIS A 1 90 ? -7.013 -4.297 -2.896 1.00 85.81 90 HIS A N 1
ATOM 708 C CA . HIS A 1 90 ? -7.292 -4.616 -4.291 1.00 85.81 90 HIS A CA 1
ATOM 709 C C . HIS A 1 90 ? -7.321 -3.369 -5.183 1.00 85.81 90 HIS A C 1
ATOM 711 O O . HIS A 1 90 ? -6.785 -3.381 -6.291 1.00 85.81 90 HIS A O 1
ATOM 717 N N . GLN A 1 91 ? -7.914 -2.271 -4.706 1.00 85.50 91 GLN A N 1
ATOM 718 C CA . GLN A 1 91 ? -7.922 -0.995 -5.429 1.00 85.50 91 GLN A CA 1
ATOM 719 C C . GLN A 1 91 ? -6.507 -0.442 -5.611 1.00 85.50 91 GLN A C 1
ATOM 721 O O . GLN A 1 91 ? -6.151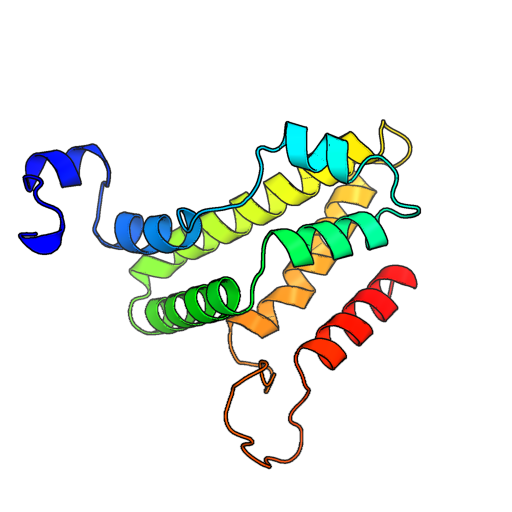 -0.028 -6.715 1.00 85.50 91 GLN A O 1
ATOM 726 N N . PHE A 1 92 ? -5.677 -0.497 -4.568 1.00 81.56 92 PHE A N 1
ATOM 727 C CA . PHE A 1 92 ? -4.276 -0.099 -4.657 1.00 81.56 92 PHE A CA 1
ATOM 728 C C . PHE A 1 92 ? -3.502 -0.956 -5.669 1.00 81.56 92 PHE A C 1
ATOM 730 O O . PHE A 1 92 ? -2.840 -0.407 -6.553 1.00 81.56 92 PHE A O 1
ATOM 737 N N . GLN A 1 93 ? -3.661 -2.282 -5.627 1.00 85.44 93 GLN A N 1
ATOM 738 C CA . GLN A 1 93 ? -3.027 -3.191 -6.584 1.00 85.44 93 GLN A CA 1
ATOM 739 C C . GLN A 1 93 ? -3.430 -2.896 -8.029 1.00 85.44 93 GLN A C 1
ATOM 741 O O . GLN A 1 93 ? -2.567 -2.806 -8.906 1.00 85.44 93 GLN A O 1
ATOM 746 N N . LYS A 1 94 ? -4.725 -2.684 -8.279 1.00 86.62 94 LYS A N 1
ATOM 747 C CA . LYS A 1 94 ? -5.226 -2.306 -9.605 1.00 86.62 94 LYS A CA 1
ATOM 748 C C . LYS A 1 94 ? -4.659 -0.973 -10.081 1.00 86.62 94 LYS A C 1
ATOM 750 O O . LYS A 1 94 ? -4.256 -0.880 -11.238 1.00 86.62 94 LYS A O 1
ATOM 755 N N . LYS A 1 95 ? -4.581 0.030 -9.202 1.00 85.62 95 LYS A N 1
ATOM 756 C CA . LYS A 1 95 ? -4.004 1.340 -9.530 1.00 85.62 95 LYS A CA 1
ATOM 757 C C . LYS A 1 95 ? -2.527 1.219 -9.906 1.00 85.62 95 LYS A C 1
ATOM 759 O O . LYS A 1 95 ? -2.107 1.753 -10.929 1.00 85.62 95 LYS A O 1
ATOM 764 N N . ALA A 1 96 ? -1.742 0.469 -9.134 1.00 84.94 96 ALA A N 1
ATOM 765 C CA . ALA A 1 96 ? -0.337 0.227 -9.453 1.00 84.94 96 ALA A CA 1
ATOM 766 C C . ALA A 1 96 ? -0.165 -0.513 -10.788 1.00 84.94 96 ALA A C 1
ATOM 768 O O . ALA A 1 96 ? 0.670 -0.125 -11.604 1.00 84.94 96 ALA A O 1
ATOM 769 N N . GLN A 1 97 ? -0.988 -1.535 -11.046 1.00 88.25 97 GLN A N 1
ATOM 770 C CA . GLN A 1 97 ? -0.983 -2.252 -12.321 1.00 88.25 97 GLN A CA 1
ATOM 771 C C . GLN A 1 97 ? -1.330 -1.324 -13.494 1.00 88.25 97 GLN A C 1
ATOM 773 O O . GLN A 1 97 ? -0.664 -1.371 -14.529 1.00 88.25 97 GLN A O 1
ATOM 778 N N . TYR A 1 98 ? -2.339 -0.463 -13.337 1.00 88.19 98 TYR A N 1
ATOM 779 C CA . TYR A 1 98 ? -2.719 0.522 -14.347 1.00 88.19 98 TYR A CA 1
ATOM 780 C C . TYR A 1 98 ? -1.562 1.476 -14.667 1.00 88.19 98 TYR A C 1
ATOM 782 O O . TYR A 1 98 ? -1.194 1.621 -15.834 1.00 88.19 98 TYR A O 1
ATOM 790 N N . ILE A 1 99 ? -0.926 2.051 -13.643 1.00 87.81 99 ILE A N 1
ATOM 791 C CA . ILE A 1 99 ? 0.218 2.958 -13.807 1.00 87.81 99 ILE A CA 1
ATOM 792 C C . ILE A 1 99 ? 1.377 2.247 -14.514 1.00 87.81 99 ILE A C 1
ATOM 794 O O . ILE A 1 99 ? 1.901 2.766 -15.499 1.00 87.81 99 ILE A O 1
ATOM 798 N N . LEU A 1 100 ? 1.733 1.028 -14.092 1.00 88.56 100 LEU A N 1
ATOM 799 C CA . LEU A 1 100 ? 2.790 0.246 -14.740 1.00 88.56 100 LEU A CA 1
ATOM 800 C C . LEU A 1 100 ? 2.484 -0.044 -16.209 1.00 88.56 100 LEU A C 1
ATOM 802 O O . LEU A 1 100 ? 3.350 0.138 -17.065 1.00 88.56 100 LEU A O 1
ATOM 806 N N . ASN A 1 101 ? 1.252 -0.445 -16.522 1.00 89.00 101 ASN A N 1
ATOM 807 C CA . ASN A 1 101 ? 0.826 -0.675 -17.899 1.00 89.00 101 ASN A CA 1
ATOM 808 C C . ASN A 1 101 ? 0.977 0.591 -18.747 1.00 89.00 101 ASN A C 1
ATOM 810 O O . ASN A 1 101 ? 1.561 0.539 -19.833 1.00 89.00 101 ASN A O 1
ATOM 814 N N . ARG A 1 102 ? 0.532 1.743 -18.235 1.00 89.06 102 ARG A N 1
ATOM 815 C CA . ARG A 1 102 ? 0.638 3.033 -18.929 1.00 89.06 102 ARG A CA 1
ATOM 816 C C . ARG A 1 102 ? 2.092 3.469 -19.125 1.00 89.06 102 ARG A C 1
ATOM 818 O O . ARG A 1 102 ? 2.462 3.833 -20.242 1.00 89.06 102 ARG A O 1
ATOM 825 N N . CYS A 1 103 ? 2.937 3.361 -18.100 1.00 87.44 103 CYS A N 1
ATOM 826 C CA . CYS A 1 103 ? 4.365 3.683 -18.192 1.00 87.44 103 CYS A CA 1
ATOM 827 C C . CYS A 1 103 ? 5.140 2.701 -19.092 1.00 87.44 103 CYS A C 1
ATOM 829 O O . CYS A 1 103 ? 6.138 3.075 -19.714 1.00 87.44 103 CYS A O 1
ATOM 831 N N . SER A 1 104 ? 4.679 1.450 -19.215 1.00 85.06 104 SER A N 1
ATOM 832 C CA . SER A 1 104 ? 5.299 0.461 -20.106 1.00 85.06 104 SER A CA 1
ATOM 833 C C . SER A 1 104 ? 5.147 0.815 -21.580 1.00 85.06 104 SER A C 1
ATOM 835 O O . SER A 1 104 ? 6.020 0.455 -22.371 1.00 85.06 104 SER A O 1
ATOM 837 N N . ARG A 1 105 ? 4.076 1.535 -21.950 1.00 83.44 105 ARG A N 1
ATOM 838 C CA . ARG A 1 105 ? 3.710 1.850 -23.342 1.00 83.44 105 ARG A CA 1
ATOM 839 C C . ARG A 1 105 ? 3.701 0.605 -24.246 1.00 83.44 105 ARG A C 1
ATOM 841 O O . ARG A 1 105 ? 4.111 0.675 -25.399 1.00 83.44 105 ARG A O 1
ATOM 848 N N . GLY A 1 106 ? 3.298 -0.545 -23.700 1.00 81.44 106 GLY A N 1
ATOM 849 C CA . GLY A 1 106 ? 3.250 -1.823 -24.420 1.00 81.44 106 GLY A CA 1
ATOM 850 C C . GLY A 1 106 ? 4.594 -2.550 -24.558 1.00 81.44 106 GLY A C 1
ATOM 851 O O . GLY A 1 106 ? 4.651 -3.586 -25.210 1.00 81.44 106 GLY A O 1
ATOM 852 N N . ARG A 1 107 ? 5.680 -2.056 -23.940 1.00 85.69 107 ARG A N 1
ATOM 853 C CA . ARG A 1 107 ? 6.999 -2.727 -23.964 1.00 85.69 107 ARG A CA 1
ATOM 854 C C . ARG A 1 107 ? 7.050 -4.023 -23.150 1.00 85.69 107 ARG A C 1
ATOM 856 O O . ARG A 1 107 ? 7.958 -4.825 -23.345 1.00 85.69 107 ARG A O 1
ATOM 863 N N . HIS A 1 108 ? 6.101 -4.218 -22.238 1.00 85.31 108 HIS A N 1
ATOM 864 C CA . HIS A 1 108 ? 5.974 -5.421 -21.422 1.00 85.31 108 HIS A CA 1
ATOM 865 C C . HIS A 1 108 ? 4.557 -5.979 -21.538 1.00 85.31 108 HIS A C 1
ATOM 867 O O . HIS A 1 108 ? 3.609 -5.229 -21.768 1.00 85.31 108 HIS A O 1
ATOM 873 N N . SER A 1 109 ? 4.413 -7.294 -21.370 1.00 87.88 109 SER A N 1
ATOM 874 C CA . SER A 1 109 ? 3.099 -7.932 -21.353 1.00 87.88 109 SER A CA 1
ATOM 875 C C . SER A 1 109 ? 2.309 -7.537 -20.105 1.00 87.88 109 SER A C 1
ATOM 877 O O . SER A 1 109 ? 2.882 -7.283 -19.043 1.00 87.88 109 SER A O 1
ATOM 879 N N . GLU A 1 110 ? 0.981 -7.568 -20.201 1.00 86.25 110 GLU A N 1
ATOM 880 C CA . GLU A 1 110 ? 0.101 -7.363 -19.043 1.00 86.25 110 GLU A CA 1
ATOM 881 C C . GLU A 1 110 ? 0.351 -8.394 -17.935 1.00 86.25 110 GLU A C 1
ATOM 883 O O . GLU A 1 110 ? 0.230 -8.092 -16.751 1.00 86.25 110 GLU A O 1
ATOM 888 N N . MET A 1 111 ? 0.748 -9.614 -18.310 1.00 88.12 111 MET A N 1
ATOM 889 C CA . MET A 1 111 ? 1.118 -10.653 -17.350 1.00 88.12 111 MET A CA 1
ATOM 890 C C . MET A 1 111 ? 2.341 -10.242 -16.526 1.00 88.12 111 MET A C 1
ATOM 892 O O . MET A 1 111 ? 2.362 -10.454 -15.316 1.00 88.12 111 MET A O 1
ATOM 896 N N . TYR A 1 112 ? 3.345 -9.627 -17.156 1.00 87.31 112 TYR A N 1
ATOM 897 C CA . TYR A 1 112 ? 4.540 -9.162 -16.458 1.00 87.31 112 TYR A CA 1
ATOM 898 C C . TYR A 1 112 ? 4.217 -8.041 -15.465 1.00 87.31 112 TYR A C 1
ATOM 900 O O . TYR A 1 112 ? 4.644 -8.099 -14.314 1.00 87.31 112 TYR A O 1
ATOM 908 N N . THR A 1 113 ? 3.430 -7.042 -15.871 1.00 87.94 113 THR A N 1
ATOM 909 C CA . THR A 1 113 ? 3.049 -5.938 -14.976 1.00 87.94 113 THR A CA 1
ATOM 910 C C . THR A 1 113 ? 2.140 -6.409 -13.842 1.00 87.94 113 THR A C 1
ATOM 912 O O . THR A 1 113 ? 2.286 -5.938 -12.715 1.00 87.94 113 THR A O 1
ATOM 915 N N . HIS A 1 114 ? 1.258 -7.380 -14.102 1.00 87.56 114 HIS A N 1
ATOM 916 C CA . HIS A 1 114 ? 0.427 -8.005 -13.075 1.00 87.56 114 HIS A CA 1
ATOM 917 C C . HIS A 1 114 ? 1.265 -8.773 -12.045 1.00 87.56 114 HIS A C 1
ATOM 919 O O . HIS A 1 114 ? 1.088 -8.570 -10.844 1.00 87.56 114 HIS A O 1
ATOM 925 N N . LEU A 1 115 ? 2.212 -9.604 -12.502 1.00 88.75 115 LEU A N 1
ATOM 926 C CA . LEU A 1 115 ? 3.138 -10.331 -11.626 1.00 88.75 115 LEU A CA 1
ATOM 927 C C . LEU A 1 115 ? 3.971 -9.373 -10.779 1.00 88.75 115 LEU A C 1
ATOM 929 O O . LEU A 1 115 ? 4.094 -9.567 -9.573 1.00 88.75 115 LEU A O 1
ATOM 933 N N . LEU A 1 116 ? 4.514 -8.326 -11.398 1.00 88.75 116 LEU A N 1
ATOM 934 C CA . LEU A 1 116 ? 5.380 -7.380 -10.713 1.00 88.75 116 LEU A CA 1
ATOM 935 C C . LEU A 1 116 ? 4.616 -6.566 -9.652 1.00 88.75 116 LEU A C 1
ATOM 937 O O . LEU A 1 116 ? 5.094 -6.428 -8.526 1.00 88.75 116 LEU A O 1
ATOM 941 N N . ALA A 1 117 ? 3.411 -6.081 -9.975 1.00 86.94 117 ALA A N 1
ATOM 942 C CA . ALA A 1 117 ? 2.542 -5.425 -8.999 1.00 86.94 117 ALA A CA 1
ATOM 943 C C . ALA A 1 117 ? 2.163 -6.386 -7.861 1.00 86.94 117 ALA A C 1
ATOM 945 O O . ALA A 1 117 ? 2.292 -6.030 -6.693 1.00 86.94 117 ALA A O 1
ATOM 946 N N . GLY A 1 118 ? 1.752 -7.615 -8.187 1.00 87.81 118 GLY A N 1
ATOM 947 C CA . GLY A 1 118 ? 1.399 -8.634 -7.197 1.00 87.81 118 GLY A CA 1
ATOM 948 C C . GLY A 1 118 ? 2.552 -8.974 -6.249 1.00 87.81 118 GLY A C 1
ATOM 949 O O . GLY A 1 118 ? 2.351 -9.008 -5.038 1.00 87.81 118 GLY A O 1
ATOM 950 N N . ALA A 1 119 ? 3.767 -9.152 -6.776 1.00 89.38 119 ALA A N 1
ATOM 951 C CA . ALA A 1 119 ? 4.960 -9.424 -5.978 1.00 89.38 119 ALA A CA 1
ATOM 952 C C . ALA A 1 119 ? 5.281 -8.273 -5.010 1.00 89.38 119 ALA A C 1
ATOM 954 O O . ALA A 1 119 ? 5.587 -8.519 -3.846 1.00 89.38 119 ALA A O 1
ATOM 955 N N . MET A 1 120 ? 5.152 -7.021 -5.461 1.00 87.25 120 MET A N 1
ATOM 956 C CA . MET A 1 120 ? 5.337 -5.850 -4.601 1.00 87.25 120 MET A CA 1
ATOM 957 C C . MET A 1 120 ? 4.279 -5.778 -3.494 1.00 87.25 120 MET A C 1
ATOM 959 O O . MET A 1 120 ? 4.647 -5.639 -2.332 1.00 87.25 120 MET A O 1
ATOM 963 N N . TYR A 1 121 ? 2.986 -5.936 -3.812 1.00 84.38 121 TYR A N 1
ATOM 964 C CA . TYR A 1 121 ? 1.928 -5.919 -2.789 1.00 84.38 121 TYR A CA 1
ATOM 965 C C . TYR A 1 121 ? 2.070 -7.066 -1.788 1.00 84.38 121 TYR A C 1
ATOM 967 O O . TYR A 1 121 ? 1.934 -6.844 -0.586 1.00 84.38 121 TYR A O 1
ATOM 975 N N . GLY A 1 122 ? 2.395 -8.271 -2.262 1.00 85.81 122 GLY A N 1
ATOM 976 C CA . GLY A 1 122 ? 2.668 -9.417 -1.396 1.00 85.81 122 GLY A CA 1
ATOM 977 C C . GLY A 1 122 ? 3.849 -9.158 -0.461 1.00 85.81 122 GLY A C 1
ATOM 978 O O . GLY A 1 122 ? 3.755 -9.425 0.733 1.00 85.81 122 GLY A O 1
ATOM 979 N N . ALA A 1 123 ? 4.928 -8.560 -0.971 1.00 86.00 123 ALA A N 1
ATOM 980 C CA . ALA A 1 123 ? 6.083 -8.189 -0.162 1.00 86.00 123 ALA A CA 1
ATOM 981 C C . ALA A 1 123 ? 5.828 -6.973 0.749 1.00 86.00 123 ALA A C 1
ATOM 983 O O . ALA A 1 123 ? 6.504 -6.813 1.759 1.00 86.00 123 ALA A O 1
ATOM 984 N N . ALA A 1 124 ? 4.846 -6.122 0.456 1.00 82.00 124 ALA A N 1
ATOM 985 C CA . ALA A 1 124 ? 4.461 -5.014 1.326 1.00 82.00 124 ALA A CA 1
ATOM 986 C C . ALA A 1 124 ? 3.513 -5.448 2.459 1.00 82.00 124 ALA A C 1
ATOM 988 O O . ALA A 1 124 ? 3.469 -4.791 3.496 1.00 82.00 124 ALA A O 1
ATOM 989 N N . LEU A 1 125 ? 2.770 -6.549 2.310 1.00 82.12 125 LEU A N 1
ATOM 990 C CA . LEU A 1 125 ? 1.765 -6.985 3.288 1.00 82.12 125 LEU A CA 1
ATOM 991 C C . LEU A 1 125 ? 2.318 -7.224 4.710 1.00 82.12 125 LEU A C 1
ATOM 993 O O . LEU A 1 125 ? 1.675 -6.777 5.664 1.00 82.12 125 LEU A O 1
ATOM 997 N N . PRO A 1 126 ? 3.516 -7.813 4.905 1.00 83.38 126 PRO A N 1
ATOM 998 C CA . PRO A 1 126 ? 4.105 -7.959 6.237 1.00 83.38 126 PRO A CA 1
ATOM 999 C C . PRO A 1 126 ? 4.396 -6.622 6.933 1.00 83.38 126 PRO A C 1
ATOM 1001 O O . PRO A 1 126 ? 4.419 -6.546 8.164 1.00 83.38 126 PRO A O 1
ATOM 1004 N N . LEU A 1 127 ? 4.555 -5.532 6.166 1.00 82.94 127 LEU A N 1
ATOM 1005 C CA . LEU A 1 127 ? 4.637 -4.187 6.734 1.00 82.94 127 LEU A CA 1
ATOM 1006 C C . LEU A 1 127 ? 3.324 -3.757 7.370 1.00 82.94 127 LEU A C 1
ATOM 1008 O O .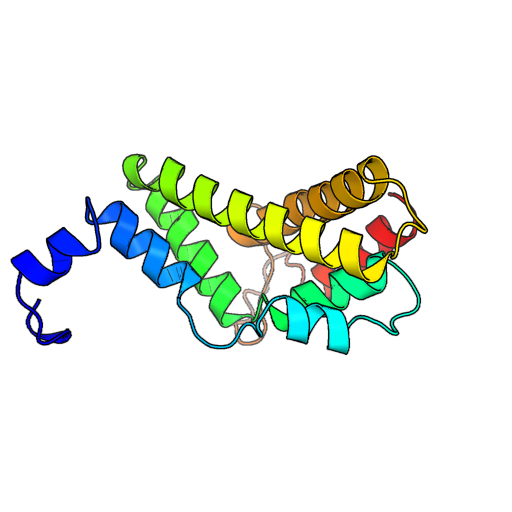 LEU A 1 127 ? 3.348 -2.820 8.151 1.00 82.94 127 LEU A O 1
ATOM 1012 N N . LEU A 1 128 ? 2.195 -4.385 7.065 1.00 81.38 128 LEU A N 1
ATOM 1013 C CA . LEU A 1 128 ? 0.873 -3.973 7.530 1.00 81.38 128 LEU A CA 1
ATOM 1014 C C . LEU A 1 128 ? 0.330 -4.884 8.623 1.00 81.38 128 LEU A C 1
ATOM 1016 O O . LEU A 1 128 ? -0.372 -4.397 9.507 1.00 81.38 128 LEU A O 1
ATOM 1020 N N . ASP A 1 129 ? 0.691 -6.167 8.592 1.00 78.00 129 ASP A N 1
ATOM 1021 C CA . ASP A 1 129 ? 0.153 -7.153 9.530 1.00 78.00 129 ASP A CA 1
ATOM 1022 C C . ASP A 1 129 ? 0.986 -7.362 10.807 1.00 78.00 129 ASP A C 1
ATOM 1024 O O . ASP A 1 129 ? 0.620 -8.146 11.684 1.00 78.00 129 ASP A O 1
ATOM 1028 N N . SER A 1 130 ? 2.092 -6.620 10.940 1.00 69.31 130 SER A N 1
ATOM 1029 C CA . SER A 1 130 ? 3.032 -6.684 12.073 1.00 69.31 130 SER A CA 1
ATOM 1030 C C . SER A 1 130 ? 3.691 -8.053 12.289 1.00 69.31 130 SER A C 1
ATOM 1032 O O . SER A 1 130 ? 4.324 -8.256 13.319 1.00 69.31 130 SER A O 1
ATOM 1034 N N . GLU A 1 131 ? 3.600 -8.974 11.326 1.00 69.69 131 GLU A N 1
ATOM 1035 C CA . GLU A 1 131 ? 4.317 -10.257 11.369 1.00 69.69 131 GLU A CA 1
ATOM 1036 C C . GLU A 1 131 ? 5.841 -10.077 11.298 1.00 69.69 131 GLU A C 1
ATOM 1038 O O . GLU A 1 131 ? 6.592 -10.896 11.824 1.00 69.69 131 GLU A O 1
ATOM 1043 N N . LEU A 1 132 ? 6.304 -8.980 10.688 1.00 70.25 132 LEU A N 1
ATOM 1044 C CA . LEU A 1 132 ? 7.703 -8.571 10.725 1.00 70.25 132 LEU A CA 1
ATOM 1045 C C . LEU A 1 132 ? 7.899 -7.408 11.699 1.00 70.25 132 LEU A C 1
ATOM 1047 O O . LEU A 1 132 ? 7.215 -6.380 11.610 1.00 70.25 132 LEU A O 1
ATOM 1051 N N . ASN A 1 133 ? 8.905 -7.546 12.568 1.00 76.75 133 ASN A N 1
ATOM 1052 C CA . ASN A 1 133 ? 9.398 -6.493 13.459 1.00 76.75 133 ASN A CA 1
ATOM 1053 C C . ASN A 1 133 ? 10.149 -5.421 12.657 1.00 76.75 133 ASN A C 1
ATOM 1055 O O . ASN A 1 133 ? 11.374 -5.305 12.714 1.00 76.75 133 ASN A O 1
ATOM 1059 N N . VAL A 1 134 ? 9.391 -4.657 11.868 1.00 82.44 134 VAL A N 1
ATOM 1060 C CA . VAL A 1 134 ? 9.899 -3.516 11.109 1.00 82.44 134 VAL A CA 1
ATOM 1061 C C . VAL A 1 134 ? 9.718 -2.241 11.918 1.00 82.44 134 VAL A C 1
ATOM 1063 O O . VAL A 1 134 ? 8.580 -1.839 12.191 1.00 82.44 134 VAL A O 1
ATOM 1066 N N . GLN A 1 135 ? 10.841 -1.610 12.254 1.00 84.00 135 GLN A N 1
ATOM 1067 C CA . GLN A 1 135 ? 10.900 -0.333 12.959 1.00 84.00 135 GLN A CA 1
ATOM 1068 C C . GLN A 1 135 ? 10.797 0.825 11.965 1.00 84.00 135 GLN A C 1
ATOM 1070 O O . GLN A 1 135 ? 11.580 0.911 11.012 1.00 84.00 135 GLN A O 1
ATOM 1075 N N . PHE A 1 136 ? 9.838 1.725 12.186 1.00 82.88 136 PHE A N 1
ATOM 1076 C CA . PHE A 1 136 ? 9.664 2.908 11.350 1.00 82.88 136 PHE A CA 1
ATOM 1077 C C . PHE A 1 136 ? 10.497 4.069 11.894 1.00 82.88 136 PHE A C 1
ATOM 1079 O O . PHE A 1 136 ? 10.717 4.165 13.103 1.00 82.88 136 PHE A O 1
ATOM 1086 N N . PRO A 1 137 ? 10.935 4.999 11.030 1.00 79.00 137 PRO A N 1
ATOM 1087 C CA . PRO A 1 137 ? 11.586 6.218 11.487 1.00 79.00 137 PRO A CA 1
ATOM 1088 C C . PRO A 1 137 ? 10.730 6.954 12.530 1.00 79.00 137 PRO A C 1
ATOM 1090 O O . PRO A 1 137 ? 9.535 7.181 12.325 1.00 79.00 137 PRO A O 1
ATOM 1093 N N . GLY A 1 138 ? 11.352 7.310 13.656 1.00 75.94 138 GLY A N 1
ATOM 1094 C CA . GLY A 1 138 ? 10.697 7.974 14.787 1.00 75.94 138 GLY A CA 1
ATOM 1095 C C . GLY A 1 138 ? 10.019 7.039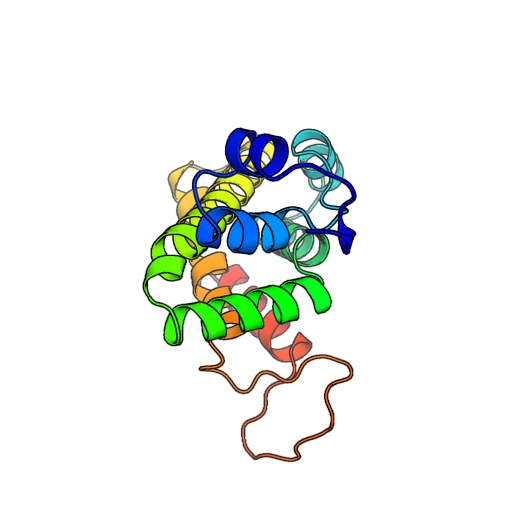 15.794 1.00 75.94 138 GLY A C 1
ATOM 1096 O O . GLY A 1 138 ? 9.521 7.527 16.808 1.00 75.94 138 GLY A O 1
ATOM 1097 N N . ASP A 1 139 ? 10.002 5.725 15.554 1.00 79.12 139 ASP A N 1
ATOM 1098 C CA . ASP A 1 139 ? 9.637 4.764 16.595 1.00 79.12 139 ASP A CA 1
ATOM 1099 C C . ASP A 1 139 ? 10.757 4.703 17.654 1.00 79.12 139 ASP A C 1
ATOM 1101 O O . ASP A 1 139 ? 11.938 4.816 17.301 1.00 79.12 139 ASP A O 1
ATOM 1105 N N . PRO A 1 140 ? 10.420 4.550 18.949 1.00 74.38 140 PRO A N 1
ATOM 1106 C CA . PRO A 1 140 ? 11.425 4.357 19.987 1.00 74.38 140 PRO A CA 1
ATOM 1107 C C . PRO A 1 140 ? 12.280 3.128 19.667 1.00 74.38 140 PRO A C 1
ATOM 1109 O O . PRO A 1 140 ? 11.783 2.139 19.129 1.00 74.38 140 PRO A O 1
ATOM 1112 N N . ASP A 1 141 ? 13.574 3.205 19.968 1.00 69.62 141 ASP A N 1
ATOM 1113 C CA . ASP A 1 141 ? 14.473 2.073 19.771 1.00 69.62 141 ASP A CA 1
ATOM 1114 C C . ASP A 1 141 ? 14.132 0.981 20.785 1.00 69.62 141 ASP A C 1
ATOM 1116 O O . ASP A 1 141 ? 14.407 1.110 21.978 1.00 69.62 141 ASP A O 1
ATOM 1120 N N . GLU A 1 142 ? 13.456 -0.067 20.317 1.00 61.41 142 GLU A N 1
ATOM 1121 C CA . GLU A 1 142 ? 13.047 -1.176 21.174 1.00 61.41 142 GLU A CA 1
ATOM 1122 C C . GLU A 1 142 ? 14.218 -2.119 21.493 1.00 61.41 142 GLU A C 1
ATOM 1124 O O . GLU A 1 142 ? 14.062 -2.999 22.337 1.00 61.41 142 GLU A O 1
ATOM 1129 N N . GLY A 1 143 ? 15.398 -1.948 20.868 1.00 59.16 143 GLY A N 1
ATOM 1130 C CA . GLY A 1 143 ? 16.609 -2.727 21.169 1.00 59.16 143 GLY A CA 1
ATOM 1131 C C . GLY A 1 143 ? 16.435 -4.247 21.041 1.00 59.16 143 GLY A C 1
ATOM 1132 O O . GLY A 1 143 ? 17.262 -5.018 21.534 1.00 59.16 143 GLY A O 1
ATOM 1133 N N . ALA A 1 144 ? 15.339 -4.693 20.423 1.00 64.44 144 ALA A N 1
ATOM 1134 C CA . ALA A 1 144 ? 14.955 -6.088 20.377 1.00 64.44 144 ALA A CA 1
ATOM 1135 C C . ALA A 1 144 ? 15.785 -6.833 19.313 1.00 64.44 144 ALA A C 1
ATOM 1137 O O . ALA A 1 144 ? 15.962 -6.336 18.195 1.00 64.44 144 ALA A O 1
ATOM 1138 N N . PRO A 1 145 ? 16.286 -8.045 19.611 1.00 65.00 145 PRO A N 1
ATOM 1139 C CA . PRO A 1 145 ? 16.980 -8.859 18.621 1.00 65.00 145 PRO A CA 1
ATOM 1140 C C . PRO A 1 145 ? 16.058 -9.162 17.431 1.00 65.00 145 PRO A C 1
ATOM 1142 O O . PRO A 1 145 ? 14.926 -9.604 17.619 1.00 65.00 145 PRO A O 1
ATOM 1145 N N . GLY A 1 146 ? 16.545 -8.953 16.204 1.00 71.56 146 GLY A N 1
ATOM 1146 C CA . GLY A 1 146 ? 15.798 -9.263 14.976 1.00 71.56 146 GLY A CA 1
ATOM 1147 C C . GLY A 1 146 ? 14.919 -8.133 14.425 1.00 71.56 146 GLY A C 1
ATOM 1148 O O . GLY A 1 146 ? 14.167 -8.372 13.483 1.00 71.56 146 GLY A O 1
ATOM 1149 N N . VAL A 1 147 ? 15.013 -6.915 14.969 1.00 80.56 147 VAL A N 1
ATOM 1150 C CA . VAL A 1 147 ? 14.378 -5.726 14.382 1.00 80.56 147 VAL A CA 1
ATOM 1151 C C . VAL A 1 147 ? 15.083 -5.339 13.079 1.00 80.56 147 VAL A C 1
ATOM 1153 O O . VAL A 1 147 ? 16.307 -5.211 13.033 1.00 80.56 147 VAL A O 1
ATOM 1156 N N . ILE A 1 148 ? 14.304 -5.135 12.017 1.00 87.38 148 ILE A N 1
ATOM 1157 C CA . ILE A 1 148 ? 14.784 -4.630 10.724 1.00 87.38 148 ILE A CA 1
ATOM 1158 C C . ILE A 1 148 ? 14.254 -3.205 10.564 1.00 87.38 148 ILE A C 1
ATOM 1160 O O . ILE A 1 148 ? 13.083 -2.937 10.829 1.00 87.38 148 ILE A O 1
ATOM 1164 N N . THR A 1 149 ? 15.086 -2.264 10.128 1.00 87.88 149 THR A N 1
ATOM 1165 C CA . THR A 1 149 ? 14.600 -0.904 9.861 1.00 87.88 149 THR A CA 1
ATOM 1166 C C . THR A 1 149 ? 13.741 -0.882 8.599 1.00 87.88 149 THR A C 1
ATOM 1168 O O . THR A 1 149 ? 13.965 -1.650 7.661 1.00 87.88 149 THR A O 1
ATOM 1171 N N . PHE A 1 150 ? 12.765 0.023 8.543 1.00 85.50 150 PHE A N 1
ATOM 1172 C CA . PHE A 1 150 ? 11.922 0.214 7.361 1.00 85.50 150 PHE A CA 1
ATOM 1173 C C . PHE A 1 150 ? 12.742 0.418 6.077 1.00 85.50 150 PHE A C 1
ATOM 1175 O O . PHE A 1 150 ? 12.477 -0.226 5.063 1.00 85.50 150 PHE A O 1
ATOM 1182 N N . ASP A 1 151 ? 13.788 1.244 6.139 1.00 85.31 151 ASP A N 1
ATOM 1183 C CA . ASP A 1 151 ? 14.659 1.507 4.991 1.00 85.31 151 ASP A CA 1
ATOM 1184 C C . ASP A 1 151 ? 15.416 0.253 4.539 1.00 85.31 151 ASP A C 1
ATOM 1186 O O . ASP A 1 151 ? 15.539 -0.002 3.338 1.00 85.31 151 ASP A O 1
ATOM 1190 N N . GLN A 1 152 ? 15.894 -0.558 5.489 1.00 88.44 152 GLN A N 1
ATOM 1191 C CA . GLN A 1 152 ? 16.575 -1.813 5.182 1.00 88.44 152 GLN A CA 1
ATOM 1192 C C . GLN A 1 152 ? 15.609 -2.820 4.550 1.00 88.44 152 GLN A C 1
ATOM 1194 O O . GLN A 1 152 ? 15.950 -3.436 3.540 1.00 88.44 152 GLN A O 1
ATOM 1199 N N . TYR A 1 153 ? 14.389 -2.925 5.081 1.00 89.44 153 TYR A N 1
ATOM 1200 C CA . TYR A 1 153 ? 13.348 -3.783 4.523 1.00 89.44 153 TYR A CA 1
ATOM 1201 C C . TYR A 1 153 ? 13.020 -3.414 3.073 1.00 89.44 153 TYR A C 1
ATOM 1203 O O . TYR A 1 153 ? 13.050 -4.271 2.189 1.00 89.44 153 TYR A O 1
ATOM 1211 N N . LEU A 1 154 ? 12.759 -2.129 2.806 1.00 88.00 154 LEU A N 1
ATOM 1212 C CA . LEU A 1 154 ? 12.468 -1.655 1.454 1.00 88.00 154 LEU A CA 1
ATOM 1213 C C . LEU A 1 154 ? 13.636 -1.912 0.503 1.00 88.00 154 LEU A C 1
ATOM 1215 O O . LEU A 1 154 ? 13.437 -2.415 -0.604 1.00 88.00 154 LEU A O 1
ATOM 1219 N N . LYS A 1 155 ? 14.862 -1.604 0.935 1.00 89.12 155 LYS A N 1
ATOM 1220 C CA . LYS A 1 155 ? 16.068 -1.833 0.137 1.00 89.12 155 LYS A CA 1
ATOM 1221 C C . LYS A 1 155 ? 16.216 -3.303 -0.248 1.00 89.12 155 LYS A C 1
ATOM 1223 O O . LYS A 1 155 ? 16.500 -3.602 -1.408 1.00 89.12 155 LYS A O 1
ATOM 1228 N N . ASP A 1 156 ? 16.020 -4.212 0.701 1.00 90.31 156 ASP A N 1
ATOM 1229 C CA . ASP A 1 156 ? 16.121 -5.647 0.450 1.00 90.31 156 ASP A CA 1
ATOM 1230 C C . ASP A 1 156 ? 14.995 -6.135 -0.467 1.00 90.31 156 ASP A C 1
ATOM 1232 O O . ASP A 1 156 ? 15.273 -6.831 -1.443 1.00 90.31 156 ASP A O 1
ATOM 1236 N N . MET A 1 157 ? 13.756 -5.698 -0.231 1.00 90.25 157 MET A N 1
ATOM 1237 C CA . MET A 1 157 ? 12.599 -6.019 -1.069 1.00 90.25 157 MET A CA 1
ATOM 1238 C C . MET A 1 157 ? 12.820 -5.627 -2.538 1.00 90.25 157 MET A C 1
ATOM 1240 O O . MET A 1 157 ? 12.682 -6.466 -3.427 1.00 90.25 157 MET A O 1
ATOM 1244 N N . PHE A 1 158 ? 13.224 -4.383 -2.821 1.00 89.50 158 PHE A N 1
ATOM 1245 C CA . PHE A 1 158 ? 13.479 -3.938 -4.200 1.00 89.50 158 PHE A CA 1
ATOM 1246 C C . PHE A 1 158 ? 14.719 -4.584 -4.822 1.00 89.50 158 PHE A C 1
ATOM 1248 O O . PHE A 1 158 ? 14.769 -4.799 -6.037 1.00 89.50 158 PHE A O 1
ATOM 1255 N N . ARG A 1 159 ? 15.710 -4.961 -4.008 1.00 90.25 159 ARG A N 1
ATOM 1256 C CA . ARG A 1 159 ? 16.846 -5.755 -4.480 1.00 90.25 159 ARG A CA 1
ATOM 1257 C C . ARG A 1 159 ? 16.401 -7.143 -4.947 1.00 90.25 159 ARG A C 1
ATOM 1259 O O . ARG A 1 159 ? 16.884 -7.584 -5.983 1.00 90.25 159 ARG A O 1
ATOM 1266 N N . TYR A 1 160 ? 15.503 -7.813 -4.226 1.00 90.00 160 TYR A N 1
ATOM 1267 C CA . TYR A 1 160 ? 14.958 -9.105 -4.662 1.00 90.00 160 TYR A CA 1
ATOM 1268 C C . TYR A 1 160 ? 14.066 -8.944 -5.904 1.00 90.00 160 TYR A C 1
ATOM 1270 O O . TYR A 1 160 ? 14.250 -9.627 -6.908 1.00 90.00 160 TYR A O 1
ATOM 1278 N N . LEU A 1 161 ? 13.175 -7.946 -5.917 1.00 88.00 161 LEU A N 1
ATOM 1279 C CA . LEU A 1 161 ? 12.315 -7.674 -7.078 1.00 88.00 161 LEU A CA 1
ATOM 1280 C C . LEU A 1 161 ? 13.113 -7.370 -8.357 1.00 88.00 161 LEU A C 1
ATOM 1282 O O . LEU A 1 161 ? 12.755 -7.854 -9.428 1.00 88.00 161 LEU A O 1
ATOM 1286 N N . SER A 1 162 ? 14.212 -6.615 -8.264 1.00 85.94 162 SER A N 1
ATOM 1287 C CA . SER A 1 162 ? 15.055 -6.294 -9.431 1.00 85.94 162 SER A CA 1
ATOM 1288 C C . SER A 1 162 ? 15.840 -7.485 -9.980 1.00 85.94 162 SER A C 1
ATOM 1290 O O . SER A 1 162 ? 16.194 -7.484 -11.157 1.00 85.94 162 SER A O 1
ATOM 1292 N N . LYS A 1 163 ? 16.076 -8.516 -9.164 1.00 85.88 163 LYS A N 1
ATOM 1293 C CA . LYS A 1 163 ? 16.705 -9.772 -9.592 1.00 85.88 163 LYS A CA 1
ATOM 1294 C C . LYS A 1 163 ? 15.703 -10.804 -10.104 1.00 85.88 163 LYS A C 1
ATOM 1296 O O . LYS A 1 163 ? 16.124 -11.831 -10.625 1.00 85.88 163 LYS A O 1
ATOM 1301 N N . GLY A 1 164 ? 14.404 -10.516 -9.992 1.00 78.75 164 GLY A N 1
ATOM 1302 C CA . GLY A 1 164 ? 13.354 -11.486 -10.267 1.00 78.75 1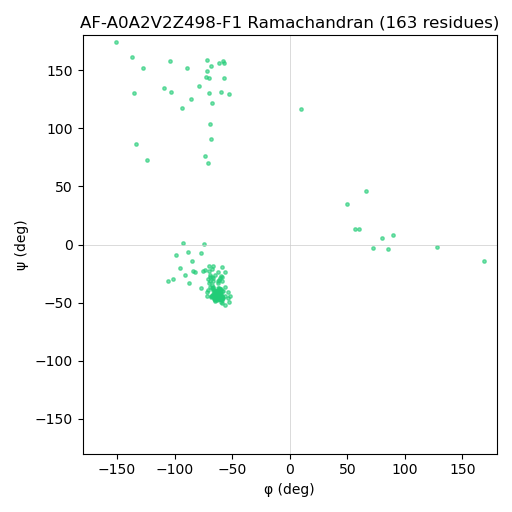64 GLY A CA 1
ATOM 1303 C C . GLY A 1 164 ? 13.382 -12.623 -9.253 1.00 78.75 164 GLY A C 1
ATOM 1304 O O . GLY A 1 164 ? 13.303 -13.764 -9.690 1.00 78.75 164 GLY A O 1
ATOM 1305 N N . PHE A 1 165 ? 13.493 -12.267 -7.960 1.00 58.69 165 PHE A N 1
ATOM 1306 C CA . PHE A 1 165 ? 13.697 -13.081 -6.746 1.00 58.69 165 PHE A CA 1
ATOM 1307 C C . PHE A 1 165 ? 15.164 -13.140 -6.286 1.00 58.69 165 PHE A C 1
ATOM 1309 O O . PHE A 1 165 ? 15.906 -14.080 -6.637 1.00 58.69 165 PHE A O 1
#

Solvent-accessible surface area (backbone atoms only — not comparable to full-atom values): 9628 Å² total; per-residue (Å²): 102,80,91,75,79,56,54,75,64,60,51,54,76,76,28,95,45,71,50,52,45,59,43,47,58,70,70,67,65,79,78,68,67,55,70,69,56,48,34,57,72,47,56,77,55,94,42,76,61,52,36,50,53,52,51,45,61,66,67,51,43,72,68,54,44,55,50,48,24,54,49,53,57,44,19,77,77,38,65,84,33,41,67,46,50,52,50,52,54,50,50,51,47,5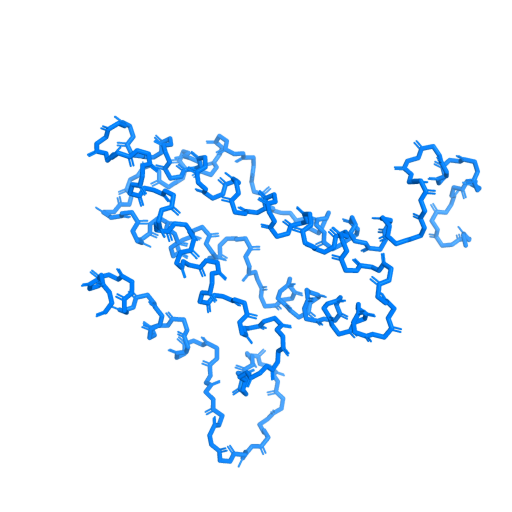0,50,50,28,52,42,46,49,61,56,43,72,72,78,57,56,72,67,56,38,46,50,52,37,48,52,51,53,60,67,47,44,44,73,34,70,63,80,46,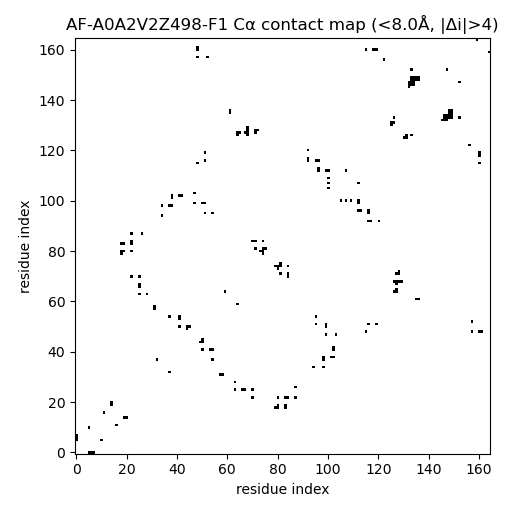58,61,45,51,94,89,56,80,86,75,85,56,90,83,64,40,45,46,69,57,51,52,52,51,53,54,52,30,58,70,65,74,100

Foldseek 3Di:
DVVVVDDPVVVCVVDVDPLLVLLVVLQPPDDQDDLVVLLVVLLPDDDLLVSVLVNCVRRPDVVSLVSLLVQLVVCVVVVVNVVSNVVVLVVVLVSQLVSSCSSCVPVDDSVVSNVLSVLVSVLCVCSRPVPAQEDEPPPPCPVDPRYDYPVRSSVVSSVCSVVVD

Nearest PDB structures (foldseek):
  5efy-assembly2_D  TM=5.815E-01  e=1.358E-02  Streptomyces coelicolor A3(2)

Mean predicted aligned error: 7.22 Å

pLDDT: mean 81.92, std 9.29, range [43.06, 92.25]

Organism: NCBI:txid375489

Secondary structure (DSSP, 8-state):
-TTT---HHHHHHH-SSHHHHHHHHHH--S-PPPHHHHHHHHTT-SSHHHHHHHHHHHH--HHHHHHHHHHHHHHHH-GGGHHHHHHHHHHHHHHHHHHHHHHHTTSS-HHHHHHHHHHHHHHHTHHHHS-S-EEPTTS-----TT-EEHHHHHHHHHHHHHHT-